Protein AF-A0A6L4Z1B6-F1 (afdb_monomer)

Foldseek 3Di:
DPPPVVLVVVLVVCVVVVCLAPAAEDAAAFCPVLVVVQVSSVVSRNDNYHYDHRGLLVCCCPPNDPPHAAWHADDDPQGTHHSNPVDDHWAPAAALPPRHRFDDWAFAPQPVRRDIGTHDPVVCVVLVRHSDPVSSVVVD

Radius of gyration: 18.93 Å; Cα contacts (8 Å, |Δi|>4): 223; chains: 1; bounding box: 42×36×50 Å

Secondary structure (DSSP, 8-state):
--HHHHHHHHHHHHHHTTGGGS-EEE--TTSHHHHHHHHHHHHTT--SEEE-TT-HHHHHHHH-STT--S-EE-SSTT-EE-SSTT--PPPSSB-TTT--B---EEE-S-TTT--EEE--HHHHHHTTT-SSHHHHHH--

Structure (mmCIF, N/CA/C/O backbone):
data_AF-A0A6L4Z1B6-F1
#
_entry.id   AF-A0A6L4Z1B6-F1
#
loop_
_atom_site.group_PDB
_atom_site.id
_atom_site.type_symbol
_atom_site.label_atom_id
_atom_site.label_alt_id
_atom_site.label_comp_id
_atom_site.label_asym_id
_atom_site.label_entity_id
_atom_site.label_seq_id
_atom_site.pdbx_PDB_ins_code
_atom_site.Cartn_x
_atom_site.Cartn_y
_atom_site.Cartn_z
_atom_site.occupancy
_atom_site.B_iso_or_equiv
_atom_site.auth_seq_id
_atom_site.auth_comp_id
_atom_site.auth_asym_id
_atom_site.auth_atom_id
_atom_site.pdbx_PDB_model_num
ATOM 1 N N . ILE A 1 1 ? -21.085 -12.718 -7.845 1.00 41.22 1 ILE A N 1
ATOM 2 C CA . ILE A 1 1 ? -21.543 -14.011 -7.266 1.00 41.22 1 ILE A CA 1
ATOM 3 C C . ILE A 1 1 ? -20.402 -14.834 -6.612 1.00 41.22 1 ILE A C 1
ATOM 5 O O . ILE A 1 1 ? -20.690 -15.712 -5.818 1.00 41.22 1 ILE A O 1
ATOM 9 N N . LYS A 1 2 ? -19.100 -14.518 -6.792 1.00 39.28 2 LYS A N 1
ATOM 10 C CA . LYS A 1 2 ? -17.997 -15.205 -6.063 1.00 39.28 2 LYS A CA 1
ATOM 11 C C . LYS A 1 2 ? -17.645 -14.642 -4.662 1.00 39.28 2 LYS A C 1
ATOM 13 O O . LYS A 1 2 ? -16.941 -15.309 -3.916 1.00 39.28 2 LYS A O 1
ATOM 18 N N . ASN A 1 3 ? -18.138 -13.455 -4.281 1.00 54.47 3 ASN A N 1
ATOM 19 C CA . ASN A 1 3 ? -17.699 -12.753 -3.057 1.00 54.47 3 ASN A CA 1
ATOM 20 C C . ASN A 1 3 ? -18.336 -13.243 -1.744 1.00 54.47 3 ASN A C 1
ATOM 22 O O . ASN A 1 3 ? -17.677 -13.213 -0.709 1.00 54.47 3 ASN A O 1
ATOM 26 N N . GLU A 1 4 ? -19.585 -13.712 -1.746 1.00 54.56 4 GLU A N 1
ATOM 27 C CA . GLU A 1 4 ? -20.273 -14.056 -0.487 1.00 54.56 4 GLU A CA 1
ATOM 28 C C . GLU A 1 4 ? -19.679 -15.287 0.208 1.00 54.56 4 GLU A C 1
ATOM 30 O O . GLU A 1 4 ? -19.552 -15.307 1.432 1.00 54.56 4 GLU A O 1
ATOM 35 N N . ASN A 1 5 ? -19.258 -16.296 -0.559 1.00 56.12 5 ASN A N 1
ATOM 36 C CA . ASN A 1 5 ? -18.678 -17.524 -0.006 1.00 56.12 5 ASN A CA 1
ATOM 37 C C . ASN A 1 5 ? -17.266 -17.306 0.558 1.00 56.12 5 ASN A C 1
ATOM 39 O O . ASN A 1 5 ? -16.918 -17.889 1.583 1.00 56.12 5 ASN A O 1
ATOM 43 N N . ILE A 1 6 ? -16.477 -16.421 -0.061 1.00 59.50 6 ILE A N 1
ATOM 44 C CA . ILE A 1 6 ? -15.151 -16.033 0.444 1.00 59.50 6 ILE A CA 1
ATOM 45 C C . ILE A 1 6 ? -15.300 -15.296 1.783 1.00 59.50 6 ILE A C 1
ATOM 47 O O . ILE A 1 6 ? -14.618 -15.626 2.755 1.00 59.50 6 ILE A O 1
ATOM 51 N N . ASN A 1 7 ? -16.256 -14.366 1.866 1.00 65.00 7 ASN A N 1
ATOM 52 C CA . ASN A 1 7 ? -16.524 -13.600 3.082 1.00 65.00 7 ASN A CA 1
ATOM 53 C C . ASN A 1 7 ? -17.033 -14.484 4.235 1.00 65.00 7 ASN A C 1
ATOM 55 O O . ASN A 1 7 ? -16.617 -14.295 5.377 1.00 65.00 7 ASN A O 1
ATOM 59 N N . LYS A 1 8 ? -17.871 -15.491 3.950 1.00 68.25 8 LYS A N 1
ATOM 60 C CA . LYS A 1 8 ? -18.354 -16.452 4.960 1.00 68.25 8 LYS A CA 1
ATOM 61 C C . LYS A 1 8 ? -17.229 -17.309 5.544 1.00 68.25 8 LYS A C 1
ATOM 63 O O . LYS A 1 8 ? -17.153 -17.453 6.762 1.00 68.25 8 LYS A O 1
ATOM 68 N N . ASN A 1 9 ? -16.331 -17.831 4.708 1.00 76.00 9 ASN A N 1
ATOM 69 C CA . ASN A 1 9 ? -15.204 -18.641 5.180 1.00 76.00 9 ASN A CA 1
ATOM 70 C C . ASN A 1 9 ? -14.225 -17.825 6.032 1.00 76.00 9 ASN A C 1
ATOM 72 O O . ASN A 1 9 ? -13.800 -18.289 7.089 1.00 76.00 9 ASN A O 1
ATOM 76 N N . LEU A 1 10 ? -13.919 -16.592 5.617 1.00 72.94 10 LEU A N 1
ATOM 77 C CA . LEU A 1 10 ? -13.076 -15.682 6.393 1.00 72.94 10 LEU A CA 1
ATOM 78 C C . LEU A 1 10 ? -13.676 -15.404 7.777 1.00 72.94 10 LEU A C 1
ATOM 80 O O . LEU A 1 10 ? -12.985 -15.527 8.788 1.00 72.94 10 LEU A O 1
ATOM 84 N N . ILE A 1 11 ? -14.969 -15.078 7.832 1.00 77.56 11 ILE A N 1
ATOM 85 C CA . ILE A 1 11 ? -15.663 -14.818 9.095 1.00 77.56 11 ILE A CA 1
ATOM 86 C C . ILE A 1 11 ? -15.688 -16.058 9.986 1.00 77.56 11 IL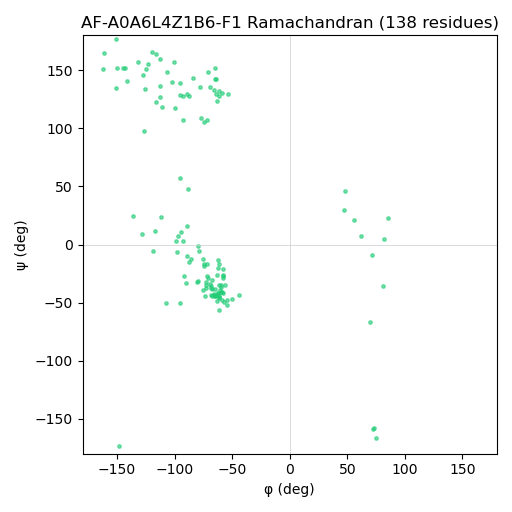E A C 1
ATOM 88 O O . ILE A 1 11 ? -15.420 -15.943 11.179 1.00 77.56 11 ILE A O 1
ATOM 92 N N . ASN A 1 12 ? -15.968 -17.239 9.438 1.00 77.25 12 ASN A N 1
ATOM 93 C CA . ASN A 1 12 ? -15.984 -18.472 10.224 1.00 77.25 12 ASN A CA 1
ATOM 94 C C . ASN A 1 12 ? -14.605 -18.774 10.823 1.00 77.25 12 ASN A C 1
ATOM 96 O O . ASN A 1 12 ? -14.512 -19.074 12.011 1.00 77.25 12 ASN A O 1
ATOM 100 N N . ASN A 1 13 ? -13.532 -18.584 10.052 1.00 77.06 13 ASN A N 1
ATOM 101 C CA . ASN A 1 13 ? -12.165 -18.734 10.552 1.00 77.06 13 ASN A CA 1
ATOM 102 C C . ASN A 1 13 ? -11.853 -17.742 11.682 1.00 77.06 13 ASN A C 1
ATOM 104 O O . ASN A 1 13 ? -11.305 -18.135 12.709 1.00 77.06 13 ASN A O 1
ATOM 108 N N . LEU A 1 14 ? -12.251 -16.475 11.531 1.00 75.19 14 LEU A N 1
ATOM 109 C CA . LEU A 1 14 ? -12.062 -15.451 12.564 1.00 75.19 14 LEU A CA 1
ATOM 110 C C . LEU A 1 14 ? -12.920 -15.700 13.816 1.00 75.19 14 LEU A C 1
ATOM 112 O O . LEU A 1 14 ? -12.524 -15.327 14.918 1.00 75.19 14 LEU A O 1
ATOM 116 N N . LYS A 1 15 ? -14.100 -16.314 13.676 1.00 71.69 15 LYS A N 1
ATOM 117 C CA . LYS A 1 15 ? -14.972 -16.661 14.809 1.00 71.69 15 LYS A CA 1
ATOM 118 C C . LYS A 1 15 ? -14.449 -17.873 15.585 1.00 71.69 15 LYS A C 1
ATOM 120 O O . LYS A 1 15 ? -14.512 -17.857 16.812 1.00 71.69 15 LYS A O 1
ATOM 125 N N . ASN A 1 16 ? -13.918 -18.881 14.892 1.00 69.31 16 ASN A N 1
ATOM 126 C CA . ASN A 1 16 ? -13.454 -20.141 15.487 1.00 69.31 16 ASN A CA 1
ATOM 127 C C . ASN A 1 16 ? -12.162 -20.000 16.310 1.00 69.31 16 ASN A C 1
ATOM 129 O O . ASN A 1 16 ? -11.854 -20.863 17.124 1.00 69.31 16 ASN A O 1
ATOM 133 N N . SER A 1 17 ? -11.415 -18.911 16.141 1.00 63.50 17 SER A N 1
ATOM 134 C CA . SER A 1 17 ? -10.149 -18.657 16.838 1.00 63.50 17 SER A CA 1
ATOM 135 C C . SER A 1 17 ? -10.291 -17.925 18.186 1.00 63.50 17 SER A C 1
ATOM 137 O O . SER A 1 17 ? -9.307 -17.380 18.684 1.00 63.50 17 SER A O 1
ATOM 139 N N . ASN A 1 18 ? -11.495 -17.854 18.778 1.00 64.69 18 ASN A N 1
ATOM 140 C CA . ASN A 1 18 ? -11.803 -17.040 19.972 1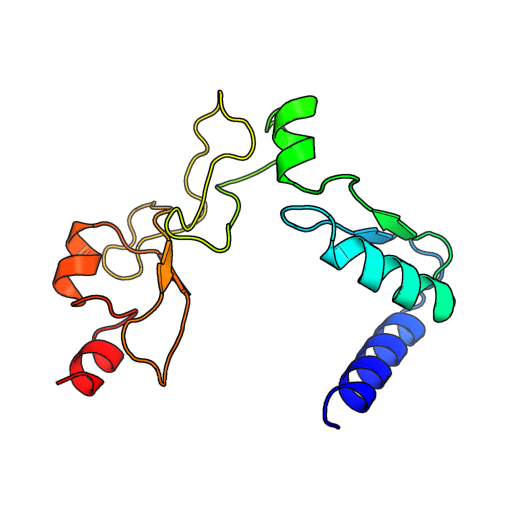.00 64.69 18 ASN A CA 1
ATOM 141 C C . ASN A 1 18 ? -11.460 -15.537 19.822 1.00 64.69 18 ASN A C 1
ATOM 143 O O . ASN A 1 18 ? -11.338 -14.811 20.808 1.00 64.69 18 ASN A O 1
ATOM 147 N N . ASN A 1 19 ? -11.340 -15.027 18.591 1.00 66.38 19 ASN A N 1
ATOM 148 C CA . ASN A 1 19 ? -10.952 -13.636 18.337 1.00 66.38 19 ASN A CA 1
ATOM 149 C C . ASN A 1 19 ? -12.093 -12.621 18.526 1.00 66.38 19 ASN A C 1
ATOM 151 O O . ASN A 1 19 ? -11.834 -11.425 18.445 1.00 66.38 19 ASN A O 1
ATOM 155 N N . LYS A 1 20 ? -13.338 -13.049 18.786 1.00 67.56 20 LYS A N 1
ATOM 156 C CA . LYS A 1 20 ? -14.485 -12.125 18.929 1.00 67.56 20 LYS A CA 1
ATOM 157 C C . LYS A 1 20 ? -14.304 -11.079 20.034 1.00 67.56 20 LYS A C 1
ATOM 159 O O . LYS A 1 20 ? -14.840 -9.983 19.917 1.00 67.56 20 LYS A O 1
ATOM 164 N N . ASN A 1 21 ? -13.534 -11.419 21.066 1.00 75.94 21 ASN A N 1
ATOM 165 C CA . ASN A 1 21 ? -13.250 -10.543 22.204 1.00 75.94 21 ASN A CA 1
ATOM 166 C C . ASN A 1 21 ? -11.889 -9.841 22.093 1.00 75.94 21 ASN A C 1
ATOM 168 O O . ASN A 1 21 ? -11.470 -9.176 23.036 1.00 75.94 21 ASN A O 1
ATOM 172 N N . LYS A 1 22 ? -11.156 -10.029 20.989 1.00 85.75 22 LYS A N 1
ATOM 173 C CA . LYS A 1 22 ? -9.887 -9.335 20.788 1.00 85.75 22 LYS A CA 1
ATOM 174 C C . LYS A 1 22 ? -10.143 -7.956 20.208 1.00 85.75 22 LYS A C 1
ATOM 176 O O . LYS A 1 22 ? -10.974 -7.800 19.316 1.00 85.75 22 LYS A O 1
ATOM 181 N N . LYS A 1 23 ? -9.333 -7.002 20.653 1.00 91.50 23 LYS A N 1
ATOM 182 C CA . LYS A 1 23 ? -9.239 -5.685 20.040 1.00 91.50 23 LYS A CA 1
ATOM 183 C C . LYS A 1 23 ? -8.730 -5.808 18.607 1.00 91.50 23 LYS A C 1
ATOM 185 O O . LYS A 1 23 ? -7.652 -6.358 18.377 1.00 91.50 23 LYS A O 1
ATOM 190 N N . ILE A 1 24 ? -9.493 -5.286 17.654 1.00 92.12 24 ILE A N 1
ATOM 191 C CA . ILE A 1 24 ? -9.142 -5.229 16.233 1.00 92.12 24 ILE A CA 1
ATOM 192 C C . ILE A 1 24 ? -8.934 -3.767 15.861 1.00 92.12 24 ILE A C 1
ATOM 194 O O . ILE A 1 24 ? -9.814 -2.939 16.078 1.00 92.12 24 ILE A O 1
ATOM 198 N N . ILE A 1 25 ? -7.783 -3.452 15.272 1.00 94.56 25 ILE A N 1
ATOM 199 C CA . ILE A 1 25 ? -7.490 -2.125 14.727 1.00 94.56 25 ILE A CA 1
ATOM 200 C C . ILE A 1 25 ? -7.317 -2.269 13.220 1.00 94.56 25 ILE A C 1
ATOM 202 O O . ILE A 1 25 ? -6.484 -3.041 12.749 1.00 94.56 25 ILE A O 1
ATOM 206 N N . LEU A 1 26 ? -8.123 -1.531 12.465 1.00 95.81 26 LEU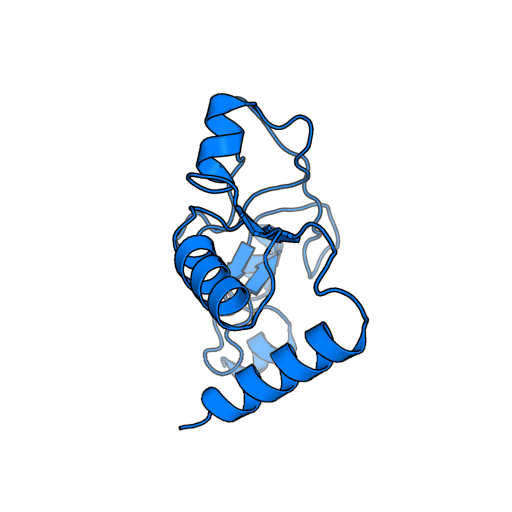 A N 1
ATOM 207 C CA . LEU A 1 26 ? -8.087 -1.507 11.011 1.00 95.81 26 LEU A CA 1
ATOM 208 C C . LEU A 1 26 ? -7.382 -0.249 10.516 1.00 95.81 26 LEU A C 1
ATOM 210 O O . LEU A 1 26 ? -7.624 0.853 11.003 1.00 95.81 26 LEU A O 1
ATOM 214 N N . TYR A 1 27 ? -6.568 -0.393 9.481 1.00 97.00 27 TYR A N 1
ATOM 215 C CA . TYR A 1 27 ? -5.982 0.744 8.789 1.00 97.00 27 TYR A CA 1
ATOM 216 C C . TYR A 1 27 ? -5.856 0.448 7.293 1.00 97.00 27 TYR A C 1
ATOM 218 O O . TYR A 1 27 ? -5.760 -0.697 6.853 1.00 97.00 27 TYR A O 1
ATOM 226 N N . CYS A 1 28 ? -5.907 1.504 6.489 1.00 97.06 28 CYS A N 1
ATOM 227 C CA . CYS A 1 28 ? -5.613 1.474 5.063 1.00 97.06 28 CYS A CA 1
ATOM 228 C C . CYS A 1 28 ? -5.067 2.847 4.652 1.00 97.06 28 CYS A C 1
ATOM 230 O O . CYS A 1 28 ? -5.022 3.755 5.480 1.00 97.06 28 CYS A O 1
ATOM 232 N N . THR A 1 29 ? -4.672 3.021 3.387 1.00 97.38 29 THR A N 1
ATOM 233 C CA . THR A 1 29 ? -4.028 4.260 2.911 1.00 97.38 29 THR A CA 1
ATOM 234 C C . THR A 1 29 ? -4.799 5.533 3.295 1.00 97.38 29 THR A C 1
ATOM 236 O O . THR A 1 29 ? -4.200 6.459 3.826 1.00 97.38 29 THR A O 1
ATOM 239 N N . GLY A 1 30 ? -6.124 5.556 3.092 1.00 96.31 30 GLY A N 1
ATOM 240 C CA . GLY A 1 30 ? -6.968 6.746 3.299 1.00 96.31 30 GLY A CA 1
ATOM 241 C C . GLY A 1 30 ? -8.290 6.490 4.035 1.00 96.31 30 GLY A C 1
ATOM 242 O O . GLY A 1 30 ? -9.273 7.175 3.787 1.00 96.31 30 GLY A O 1
ATOM 243 N N . GLY A 1 31 ? -8.382 5.437 4.850 1.00 95.50 31 GLY A N 1
ATOM 244 C CA . GLY A 1 31 ? -9.548 5.151 5.708 1.00 95.50 31 GLY A CA 1
ATOM 245 C C . GLY A 1 31 ? -10.762 4.473 5.046 1.00 95.50 31 GLY A C 1
ATOM 246 O O . GLY A 1 31 ? -11.358 3.590 5.652 1.00 95.50 31 GLY A O 1
ATOM 247 N N . VAL A 1 32 ? -11.096 4.765 3.783 1.00 95.31 32 VAL A N 1
ATOM 248 C CA . VAL A 1 32 ? -12.371 4.323 3.156 1.00 95.31 32 VAL A CA 1
ATOM 249 C C . VAL A 1 32 ? -12.639 2.805 3.174 1.00 95.31 32 VAL A C 1
ATOM 251 O O . VAL A 1 32 ? -13.782 2.366 3.303 1.00 95.31 32 VAL A O 1
ATOM 254 N N . ARG A 1 33 ? -11.600 1.967 3.050 1.00 94.94 33 ARG A N 1
ATOM 255 C CA . ARG A 1 33 ? -11.752 0.499 3.125 1.00 94.94 33 ARG A CA 1
ATOM 256 C C . ARG A 1 33 ? -12.036 0.037 4.554 1.00 94.94 33 ARG A C 1
ATOM 258 O O . ARG A 1 33 ? -12.754 -0.943 4.738 1.00 94.94 33 ARG A O 1
ATOM 265 N N . CYS A 1 34 ? -11.493 0.744 5.542 1.00 95.75 34 CYS A N 1
ATOM 266 C CA . CYS A 1 34 ? -11.698 0.451 6.954 1.00 95.75 34 CYS A CA 1
ATOM 267 C C . CYS A 1 34 ? -13.135 0.736 7.378 1.00 95.75 34 CYS A C 1
ATOM 269 O O . CYS A 1 34 ? -13.669 -0.084 8.108 1.00 95.75 34 CYS A O 1
ATOM 271 N N . GLU A 1 35 ? -13.787 1.774 6.840 1.00 93.62 35 GLU A N 1
ATOM 272 C CA . GLU A 1 35 ? -15.212 2.045 7.104 1.00 93.62 35 GLU A CA 1
ATOM 273 C C . GLU A 1 35 ? -16.083 0.821 6.789 1.00 93.62 35 GLU A C 1
ATOM 275 O O . GLU A 1 35 ? -16.826 0.312 7.630 1.00 93.62 35 GLU A O 1
ATOM 280 N N . LYS A 1 36 ? -15.922 0.280 5.573 1.00 92.94 36 LYS A N 1
ATOM 281 C CA . LYS A 1 36 ? -16.677 -0.894 5.113 1.00 92.94 36 LYS A CA 1
ATOM 282 C C . LYS A 1 36 ? -16.320 -2.148 5.910 1.00 92.94 36 LYS A C 1
ATOM 284 O O 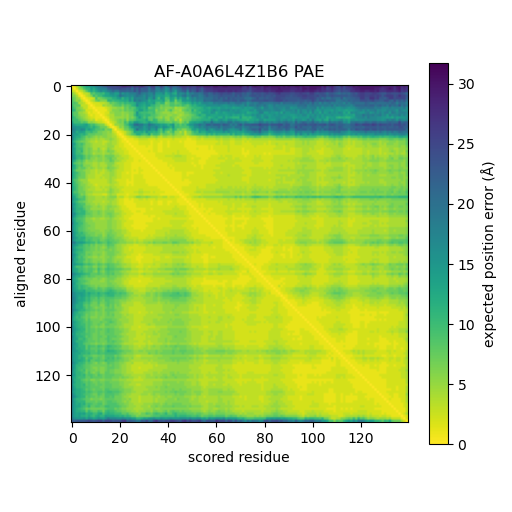. LYS A 1 36 ? -17.207 -2.911 6.282 1.00 92.94 36 LYS A O 1
ATOM 289 N N . ALA A 1 37 ? -15.032 -2.371 6.170 1.00 92.75 37 ALA A N 1
ATOM 290 C CA . ALA A 1 37 ? -14.570 -3.536 6.922 1.00 92.75 37 ALA A CA 1
ATOM 291 C C . ALA A 1 37 ? -15.004 -3.493 8.399 1.00 92.75 37 ALA A C 1
ATOM 293 O O . ALA A 1 37 ? -15.380 -4.522 8.954 1.00 92.75 37 ALA A O 1
ATOM 294 N N . SER A 1 38 ? -14.996 -2.311 9.016 1.00 93.06 38 SER A N 1
ATOM 295 C CA . SER A 1 38 ? -15.430 -2.072 10.394 1.00 93.06 38 SER A CA 1
ATOM 296 C C . SER A 1 38 ? -16.916 -2.380 10.554 1.00 93.06 38 SER A C 1
ATOM 298 O O . SER A 1 38 ? -17.281 -3.163 11.431 1.00 93.06 38 SER A O 1
ATOM 300 N N . ALA A 1 39 ? -17.760 -1.856 9.655 1.00 91.88 39 ALA A N 1
ATOM 301 C CA . ALA A 1 39 ? -19.188 -2.173 9.625 1.00 91.88 39 ALA A CA 1
ATOM 302 C C . ALA A 1 39 ? -19.426 -3.684 9.472 1.00 91.88 39 ALA A C 1
ATOM 304 O O . ALA A 1 39 ? -20.107 -4.291 10.297 1.00 91.88 39 ALA A O 1
ATOM 305 N N . PHE A 1 40 ? -18.765 -4.313 8.494 1.00 91.31 40 PHE A N 1
ATOM 306 C CA . PHE A 1 40 ? -18.893 -5.748 8.238 1.00 91.31 40 PHE A CA 1
ATOM 307 C C . PHE A 1 40 ? -18.487 -6.623 9.439 1.00 91.31 40 PHE A C 1
ATOM 309 O O . PHE A 1 40 ? -19.152 -7.617 9.740 1.00 91.31 40 PHE A O 1
ATOM 316 N N . LEU A 1 41 ? -17.406 -6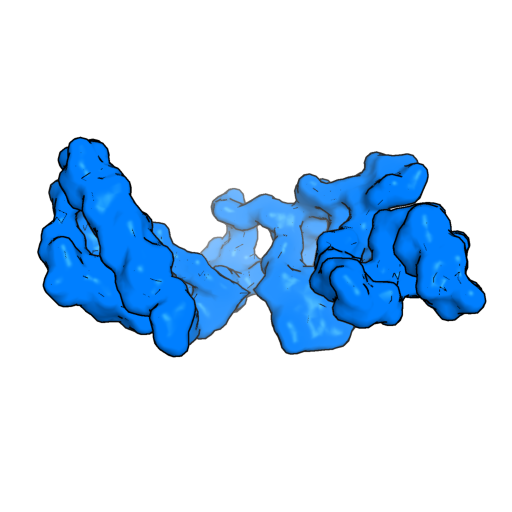.279 10.148 1.00 90.50 41 LEU A N 1
ATOM 317 C CA . LEU A 1 41 ? -16.976 -7.009 11.345 1.00 90.50 41 LEU A CA 1
ATOM 318 C C . LEU A 1 41 ? -17.961 -6.828 12.506 1.00 90.50 41 LEU A C 1
ATOM 320 O O . LEU A 1 41 ? -18.320 -7.814 13.155 1.00 90.50 41 LEU A O 1
ATOM 324 N N . LYS A 1 42 ? -18.446 -5.604 12.737 1.00 90.25 42 LYS A N 1
ATOM 325 C CA . LYS A 1 42 ? -19.432 -5.315 13.789 1.00 90.25 42 LYS A CA 1
ATOM 326 C C . LYS A 1 42 ? -20.742 -6.067 13.564 1.00 90.25 42 LYS A C 1
ATOM 328 O O . LYS A 1 42 ? -21.212 -6.746 14.473 1.00 90.25 42 LYS A O 1
ATOM 333 N N . GLU A 1 43 ? -21.261 -6.066 12.336 1.00 91.19 43 GLU A N 1
ATOM 334 C CA . GLU A 1 43 ? -22.440 -6.857 11.938 1.00 91.19 43 GLU A CA 1
ATOM 335 C C . GLU A 1 43 ? -22.255 -8.365 12.181 1.00 91.19 43 GLU A C 1
ATOM 337 O O . GLU A 1 43 ? -23.217 -9.096 12.411 1.00 91.19 43 GLU A O 1
ATOM 342 N N . ASN A 1 44 ? -21.009 -8.847 12.177 1.00 89.00 44 ASN A N 1
ATOM 343 C CA . ASN A 1 44 ? -20.667 -10.247 12.413 1.00 89.00 44 ASN A CA 1
ATOM 344 C C . ASN A 1 44 ? -20.299 -10.574 13.871 1.00 89.00 44 ASN A C 1
ATOM 346 O O . ASN A 1 44 ? -19.865 -11.702 14.144 1.00 89.00 44 ASN A O 1
ATOM 350 N N . GLY A 1 45 ? -20.522 -9.646 14.805 1.00 88.31 45 GLY A N 1
ATOM 351 C CA . GLY A 1 45 ? -20.372 -9.862 16.245 1.00 88.31 45 GLY A CA 1
ATOM 352 C C . GLY A 1 45 ? -18.954 -9.658 16.781 1.00 88.31 45 GLY A C 1
ATOM 353 O O . GLY A 1 45 ? -18.619 -10.226 17.820 1.00 88.31 45 GLY A O 1
ATOM 354 N N . PHE A 1 46 ? -18.116 -8.895 16.073 1.00 90.19 46 PHE A N 1
ATOM 355 C CA . PHE A 1 46 ? -16.859 -8.368 16.607 1.00 90.19 46 PHE A CA 1
ATOM 356 C C . PHE A 1 46 ? -17.123 -6.971 17.173 1.00 90.19 46 PHE A C 1
ATOM 358 O O . PHE A 1 46 ? -17.342 -6.026 16.420 1.00 90.19 46 PHE A O 1
ATOM 365 N N . ASN A 1 47 ? -17.125 -6.841 18.499 1.00 86.31 47 ASN A N 1
ATOM 366 C CA . ASN A 1 47 ? -17.558 -5.602 19.154 1.00 86.31 47 ASN A CA 1
ATOM 367 C C . ASN A 1 47 ? -16.402 -4.625 19.419 1.00 86.31 47 ASN A C 1
ATOM 369 O O . ASN A 1 47 ? -16.619 -3.417 19.429 1.00 86.31 47 ASN A O 1
ATOM 373 N N . ASP A 1 48 ? -15.174 -5.130 19.584 1.00 92.50 48 ASP A N 1
ATOM 374 C CA . ASP A 1 48 ? -13.988 -4.328 19.916 1.00 92.50 48 ASP A CA 1
ATOM 375 C C . ASP A 1 48 ? -13.189 -3.940 18.654 1.00 92.50 48 ASP A C 1
ATOM 377 O O . ASP A 1 48 ? -12.029 -4.317 18.477 1.00 92.50 48 ASP A O 1
ATOM 381 N N . VAL A 1 49 ? -13.855 -3.255 17.713 1.00 93.31 49 VAL A N 1
ATOM 382 C CA . VAL A 1 49 ? -13.302 -2.883 16.396 1.00 93.31 49 VAL A CA 1
ATOM 383 C C . VAL A 1 49 ? -13.089 -1.375 16.300 1.00 93.31 49 VAL A C 1
ATOM 385 O O . VAL A 1 49 ? -14.043 -0.590 16.314 1.00 93.31 49 VAL A O 1
ATOM 388 N N . TYR A 1 50 ? -11.832 -0.991 16.111 1.00 94.94 50 TYR A N 1
ATOM 389 C CA . TYR A 1 50 ? -11.375 0.373 15.882 1.00 94.94 50 TYR A CA 1
ATOM 390 C C . TYR A 1 50 ? -10.760 0.513 14.497 1.00 94.94 50 TYR A C 1
ATOM 392 O O . TYR A 1 50 ? -10.378 -0.460 13.845 1.00 94.94 50 TYR A O 1
ATOM 400 N N . GLN A 1 51 ? -10.617 1.756 14.064 1.00 95.44 51 GLN A N 1
ATOM 401 C CA . GLN A 1 51 ? -9.957 2.084 12.817 1.00 95.44 51 GLN A CA 1
ATOM 402 C C . GLN A 1 51 ? -9.150 3.367 12.951 1.00 95.44 51 GLN A C 1
ATOM 404 O O . GLN A 1 51 ? -9.497 4.254 13.729 1.00 95.44 51 GLN A O 1
ATOM 409 N N . LEU A 1 52 ? -8.101 3.470 12.147 1.00 96.06 52 LEU A N 1
ATOM 410 C CA . LEU A 1 52 ? -7.336 4.694 11.994 1.00 96.06 52 LEU A CA 1
ATOM 411 C C . LEU A 1 52 ? -8.137 5.689 11.145 1.00 96.06 52 LEU A C 1
ATOM 413 O O . LEU A 1 52 ? -8.265 5.513 9.929 1.00 96.06 52 LEU A O 1
ATOM 417 N N . HIS A 1 53 ? -8.704 6.709 11.787 1.00 94.12 53 HIS A N 1
ATOM 418 C CA . HIS A 1 53 ? -9.482 7.739 11.102 1.00 94.12 53 HIS A CA 1
ATOM 419 C C . HIS A 1 53 ? -8.607 8.489 10.085 1.00 94.12 53 HIS A C 1
ATOM 421 O O . HIS A 1 53 ? -7.472 8.847 10.380 1.00 94.12 53 HIS A O 1
ATOM 427 N N . GLY A 1 54 ? -9.100 8.659 8.855 1.00 95.25 54 GLY A N 1
ATOM 428 C CA . GLY A 1 54 ? -8.317 9.224 7.745 1.00 95.25 54 GLY A CA 1
ATOM 429 C C . GLY A 1 54 ? -7.214 8.308 7.183 1.00 95.25 54 GLY A C 1
ATOM 4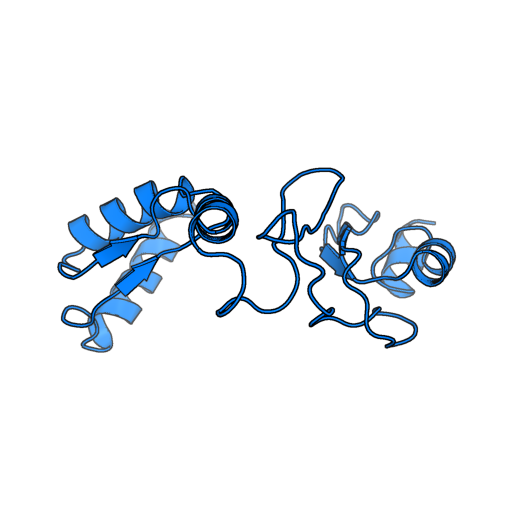30 O O . GLY A 1 54 ? -6.679 8.572 6.108 1.00 95.25 54 GLY A O 1
ATOM 431 N N . GLY A 1 55 ? -6.925 7.176 7.832 1.00 97.06 55 GLY A N 1
ATOM 432 C CA . GLY A 1 55 ? -5.941 6.195 7.383 1.00 97.06 55 GLY A CA 1
ATOM 433 C C . GLY A 1 55 ? -4.485 6.616 7.591 1.00 97.06 55 GLY A C 1
ATOM 434 O O . GLY A 1 55 ? -4.172 7.561 8.313 1.00 97.06 55 GLY A O 1
ATOM 435 N N . ILE A 1 56 ? -3.584 5.873 6.947 1.00 97.69 56 ILE A N 1
ATOM 436 C CA . ILE A 1 56 ? -2.129 6.009 7.109 1.00 97.69 56 ILE A CA 1
ATOM 437 C C . ILE A 1 56 ? -1.644 7.425 6.764 1.00 97.69 56 ILE A C 1
ATOM 439 O O . ILE A 1 56 ? -0.804 7.973 7.470 1.00 97.69 56 ILE A O 1
ATOM 443 N N . LEU A 1 57 ? -2.168 8.033 5.693 1.00 96.31 57 LEU A N 1
ATOM 444 C CA . LEU A 1 57 ? -1.703 9.354 5.254 1.00 96.31 57 LEU A CA 1
ATOM 445 C C . LEU A 1 57 ? -2.122 10.484 6.202 1.00 96.31 57 LEU A C 1
ATOM 447 O O . LEU A 1 57 ? -1.427 11.492 6.283 1.00 96.31 57 LEU A O 1
ATOM 451 N N . THR A 1 58 ? -3.245 10.342 6.911 1.00 96.88 58 THR A N 1
ATOM 452 C CA . THR A 1 58 ? -3.625 11.289 7.971 1.00 96.88 58 THR A CA 1
ATOM 453 C C . THR A 1 58 ? -2.746 11.091 9.197 1.00 96.88 58 THR A C 1
ATOM 455 O O . THR A 1 58 ? -2.197 12.063 9.704 1.00 96.88 58 THR A O 1
ATOM 458 N N . TYR A 1 59 ? -2.519 9.839 9.603 1.00 96.81 59 TYR A N 1
ATOM 459 C CA . TYR A 1 59 ? -1.606 9.515 10.698 1.00 96.81 59 TYR A CA 1
ATOM 460 C C . TYR A 1 59 ? -0.207 10.104 10.495 1.00 96.81 59 TYR A C 1
ATOM 462 O O . TYR A 1 59 ? 0.306 10.764 11.390 1.00 96.81 59 TYR A O 1
ATOM 470 N N . GLY A 1 60 ? 0.380 9.942 9.306 1.00 96.88 60 GLY A N 1
ATOM 471 C CA . GLY A 1 60 ? 1.705 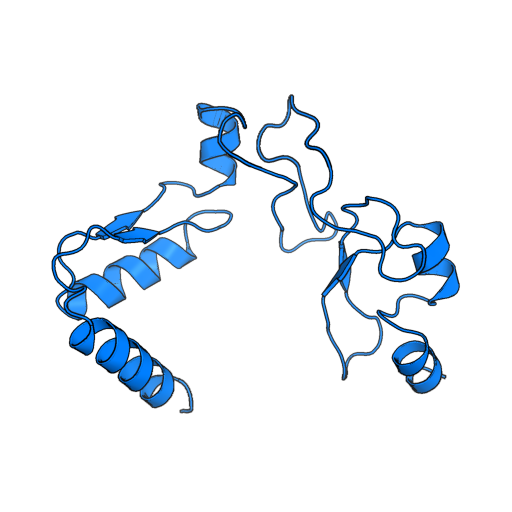10.489 9.015 1.00 96.88 60 GLY A CA 1
ATOM 472 C C . GLY A 1 60 ? 1.781 12.016 9.105 1.00 96.88 60 GLY A C 1
ATOM 473 O O . GLY A 1 60 ? 2.777 12.556 9.572 1.00 96.88 60 GLY A O 1
ATOM 474 N N . LYS A 1 61 ? 0.706 12.722 8.733 1.00 95.69 61 LYS A N 1
ATOM 475 C CA . LYS A 1 61 ? 0.621 14.188 8.847 1.00 95.69 61 LYS A CA 1
ATOM 476 C C . LYS A 1 61 ? 0.451 14.675 10.285 1.00 95.69 61 LYS A C 1
ATOM 478 O O . LYS A 1 61 ? 0.962 15.736 10.619 1.00 95.69 61 LYS A O 1
ATOM 483 N N . GLU A 1 62 ? -0.309 13.950 11.101 1.00 96.25 62 GLU A N 1
ATOM 484 C CA . GLU A 1 62 ? -0.668 14.376 12.461 1.00 96.25 62 GLU A CA 1
ATOM 485 C C . GLU A 1 62 ? 0.331 13.900 13.519 1.00 96.25 62 GLU A C 1
ATOM 487 O O . GLU A 1 62 ? 0.547 14.578 14.521 1.00 96.25 62 GLU A O 1
ATOM 492 N N . CYS A 1 63 ? 0.932 12.728 13.314 1.00 95.94 63 CYS A N 1
ATOM 493 C CA . CYS A 1 63 ? 1.774 12.050 14.298 1.00 95.94 63 CYS A CA 1
ATOM 494 C C . CYS A 1 63 ? 3.222 11.843 13.828 1.00 95.94 63 CYS A C 1
ATOM 496 O O . CYS A 1 63 ? 4.043 11.354 14.606 1.00 95.94 63 CYS A O 1
ATOM 498 N N . GLY A 1 64 ? 3.544 12.181 12.577 1.00 95.62 64 GLY A N 1
ATOM 499 C CA . GLY A 1 64 ? 4.832 11.854 11.967 1.00 95.62 64 GLY A CA 1
ATOM 500 C C . GLY A 1 64 ? 4.952 10.365 11.625 1.00 95.62 64 GLY A C 1
ATOM 501 O O . GLY A 1 64 ? 3.961 9.652 11.466 1.00 95.62 64 GLY A O 1
ATOM 502 N N . ASN A 1 65 ? 6.184 9.871 11.507 1.00 95.12 65 ASN A N 1
ATOM 503 C CA . ASN A 1 65 ? 6.479 8.525 11.002 1.00 95.12 65 ASN A CA 1
ATOM 504 C C . ASN A 1 65 ? 7.162 7.587 12.017 1.00 95.12 65 ASN A C 1
ATOM 506 O O . ASN A 1 65 ? 7.620 6.517 11.631 1.00 95.12 65 ASN A O 1
ATOM 510 N N . ALA A 1 66 ? 7.220 7.945 13.303 1.00 92.88 66 ALA A N 1
ATOM 511 C CA . ALA A 1 66 ? 8.005 7.212 14.307 1.00 92.88 66 ALA A CA 1
ATOM 512 C C . ALA A 1 66 ? 7.625 5.723 14.465 1.00 92.88 66 ALA A C 1
ATOM 514 O O . ALA A 1 66 ? 8.463 4.914 14.854 1.00 92.88 66 ALA A O 1
ATOM 515 N N . HIS A 1 67 ? 6.374 5.353 14.166 1.00 93.50 67 HIS A N 1
ATOM 516 C CA . HIS A 1 67 ? 5.887 3.965 14.209 1.00 93.50 67 HIS A CA 1
ATOM 517 C C . HIS A 1 67 ? 5.560 3.402 12.820 1.00 93.50 67 HIS A C 1
ATOM 519 O O . HIS A 1 67 ? 4.734 2.497 12.690 1.00 93.50 67 HIS A O 1
ATOM 525 N N . TRP A 1 68 ? 6.169 3.959 11.775 1.00 95.31 68 TRP A N 1
ATOM 526 C CA . TRP A 1 68 ? 5.967 3.544 10.396 1.00 95.31 68 TRP A CA 1
ATOM 527 C C . TRP A 1 68 ? 7.296 3.220 9.719 1.00 95.31 68 TRP A C 1
ATOM 529 O O . TRP A 1 68 ? 8.245 3.997 9.774 1.00 95.31 68 TRP A O 1
ATOM 539 N N . GLU A 1 69 ? 7.338 2.088 9.021 1.00 95.56 69 GLU A N 1
ATOM 540 C CA . GLU A 1 69 ? 8.514 1.632 8.285 1.00 95.56 69 GLU A CA 1
ATOM 541 C C . GLU A 1 69 ? 8.253 1.657 6.775 1.00 95.56 69 GLU A C 1
ATOM 543 O O . GLU A 1 69 ? 7.208 1.212 6.290 1.00 95.56 69 GLU A O 1
ATOM 548 N N . GLY A 1 70 ? 9.227 2.151 6.010 1.00 95.31 70 GLY A N 1
ATOM 549 C CA . GLY A 1 70 ? 9.145 2.210 4.554 1.00 95.31 70 GLY A CA 1
ATOM 550 C C . GLY A 1 70 ? 8.181 3.266 4.018 1.00 95.31 70 GLY A C 1
ATOM 551 O O . GLY A 1 70 ? 7.834 4.240 4.681 1.00 95.31 70 GLY A O 1
ATOM 552 N N . LYS A 1 71 ? 7.745 3.076 2.772 1.00 95.75 71 LYS A N 1
ATOM 553 C CA . LYS A 1 71 ? 6.840 3.992 2.065 1.00 95.75 71 LYS A CA 1
ATOM 554 C C . LYS A 1 71 ? 5.438 3.396 1.946 1.00 95.75 71 LYS A C 1
ATOM 556 O O . LYS A 1 71 ? 5.265 2.183 1.840 1.00 95.75 71 LYS A O 1
ATOM 561 N N . CYS A 1 72 ? 4.422 4.249 1.945 1.00 96.25 72 CYS A N 1
ATOM 562 C CA . CYS A 1 72 ? 3.028 3.858 1.794 1.00 96.25 72 CYS A CA 1
ATOM 563 C C . CYS A 1 72 ? 2.627 3.794 0.321 1.00 96.25 72 CYS A C 1
ATOM 565 O O . CYS A 1 72 ? 2.798 4.758 -0.423 1.00 96.25 72 CYS A O 1
ATOM 567 N N . PHE A 1 73 ? 2.047 2.664 -0.081 1.00 95.00 73 PHE A N 1
ATOM 568 C CA . PHE A 1 73 ? 1.509 2.474 -1.422 1.00 95.00 73 PHE A CA 1
ATOM 569 C C . PHE A 1 73 ? 0.304 3.389 -1.700 1.00 95.00 73 PHE A C 1
ATOM 571 O O . PHE A 1 73 ? -0.652 3.442 -0.912 1.00 95.00 73 PHE A O 1
ATOM 578 N N . VAL A 1 74 ? 0.326 4.043 -2.864 1.00 94.94 74 VAL A N 1
ATOM 579 C CA . VAL A 1 74 ? -0.744 4.900 -3.387 1.00 94.94 74 VAL A CA 1
ATOM 580 C C . VAL A 1 74 ? -1.136 4.477 -4.802 1.00 94.94 74 VAL A C 1
ATOM 582 O O . VAL A 1 74 ? -0.316 4.022 -5.591 1.00 94.94 74 VAL A O 1
ATOM 585 N N . PHE A 1 75 ? -2.420 4.620 -5.124 1.00 90.75 75 PHE A N 1
ATOM 586 C CA . PHE A 1 75 ? -3.022 4.106 -6.360 1.00 90.75 75 PHE A CA 1
ATOM 587 C C . PHE A 1 75 ? -2.932 5.116 -7.514 1.00 90.75 75 PHE A C 1
ATOM 589 O O . PHE A 1 75 ? -3.921 5.394 -8.188 1.00 90.75 75 PHE A O 1
ATOM 596 N N . ASP A 1 76 ? -1.752 5.693 -7.716 1.00 92.12 76 ASP A N 1
ATOM 597 C CA . ASP A 1 76 ? -1.457 6.599 -8.824 1.00 92.12 76 ASP A CA 1
ATOM 598 C C . ASP A 1 76 ? 0.011 6.468 -9.252 1.00 92.12 76 ASP A C 1
ATOM 600 O O . ASP A 1 76 ? 0.739 5.592 -8.782 1.00 92.12 76 ASP A O 1
ATOM 604 N N . THR A 1 77 ? 0.450 7.331 -10.166 1.00 88.81 77 THR A N 1
ATOM 605 C CA . THR A 1 77 ? 1.784 7.278 -10.777 1.00 88.81 77 THR A CA 1
ATOM 606 C C . THR A 1 77 ? 2.935 7.464 -9.793 1.00 88.81 77 THR A C 1
ATOM 608 O O . THR A 1 77 ? 4.074 7.192 -10.156 1.00 88.81 77 THR A O 1
ATOM 611 N N . ARG A 1 78 ? 2.678 7.922 -8.563 1.00 92.06 78 ARG A N 1
ATOM 612 C CA . ARG A 1 78 ? 3.708 8.024 -7.521 1.00 92.06 78 ARG A CA 1
ATOM 613 C C . ARG A 1 78 ? 4.121 6.650 -6.994 1.00 92.06 78 ARG A C 1
ATOM 615 O O . ARG A 1 78 ? 5.242 6.507 -6.521 1.00 92.06 78 ARG A O 1
ATOM 622 N N . GLY A 1 79 ? 3.233 5.653 -7.057 1.00 92.38 79 GLY A N 1
ATOM 623 C CA . GLY A 1 79 ? 3.473 4.283 -6.595 1.00 92.38 79 GLY A CA 1
ATOM 624 C C . GLY A 1 79 ? 3.573 4.161 -5.071 1.00 92.38 79 GLY A C 1
ATOM 625 O O . GLY A 1 79 ? 2.706 3.560 -4.441 1.00 92.38 79 GLY A O 1
ATOM 626 N N . ALA A 1 80 ? 4.603 4.743 -4.457 1.00 94.12 80 ALA A N 1
ATOM 627 C CA . ALA A 1 80 ? 4.798 4.755 -3.011 1.00 94.12 80 ALA A CA 1
ATOM 628 C C . ALA A 1 80 ? 5.348 6.105 -2.524 1.00 94.12 80 ALA A C 1
ATOM 630 O O . ALA A 1 80 ? 6.208 6.700 -3.169 1.00 94.12 80 ALA A O 1
ATOM 631 N N . ILE A 1 81 ? 4.866 6.582 -1.374 1.00 95.38 81 ILE A N 1
ATOM 632 C CA . ILE A 1 81 ? 5.242 7.883 -0.794 1.00 95.38 81 ILE A CA 1
ATOM 633 C C . ILE A 1 81 ? 5.595 7.768 0.689 1.00 95.38 81 ILE A C 1
ATOM 635 O O . ILE A 1 81 ? 5.143 6.846 1.368 1.00 95.38 81 ILE A O 1
ATOM 639 N N . ASP A 1 82 ? 6.368 8.717 1.210 1.00 96.94 82 ASP A N 1
ATOM 640 C CA . ASP A 1 82 ? 6.520 8.887 2.656 1.00 96.94 82 ASP A CA 1
ATOM 641 C C . ASP A 1 82 ? 5.179 9.310 3.274 1.00 96.94 82 ASP A C 1
ATOM 643 O O . ASP A 1 82 ? 4.397 10.046 2.661 1.00 96.94 82 ASP A O 1
ATOM 647 N N . ILE A 1 83 ? 4.879 8.801 4.471 1.00 96.75 83 ILE A N 1
ATOM 648 C CA . ILE A 1 83 ? 3.609 9.112 5.145 1.00 96.75 83 ILE A CA 1
ATOM 649 C C . ILE A 1 83 ? 3.644 10.482 5.822 1.00 96.75 83 ILE A C 1
ATOM 651 O O . ILE A 1 83 ? 2.617 11.154 5.894 1.00 96.75 83 ILE A O 1
ATOM 655 N N . ASP A 1 84 ? 4.827 10.891 6.279 1.00 96.50 84 ASP A N 1
ATOM 656 C CA . ASP A 1 84 ? 5.126 12.237 6.746 1.00 96.50 84 ASP A CA 1
ATOM 657 C C . ASP A 1 84 ? 5.847 12.981 5.607 1.00 96.50 84 ASP A C 1
ATOM 659 O O . ASP A 1 84 ? 6.941 12.557 5.214 1.00 96.50 84 ASP A O 1
ATOM 663 N N . PRO A 1 85 ? 5.264 14.075 5.075 1.00 91.06 85 PRO A N 1
ATOM 664 C CA . PRO A 1 85 ? 5.857 14.874 4.003 1.00 91.06 85 PRO A CA 1
ATOM 665 C C . PRO A 1 85 ? 7.242 15.451 4.320 1.00 91.06 85 PRO A C 1
ATOM 667 O O . PRO A 1 85 ? 7.963 15.811 3.394 1.00 91.06 85 PRO A O 1
ATOM 670 N N . ASN A 1 86 ? 7.606 15.561 5.600 1.00 93.62 86 ASN A N 1
ATOM 671 C CA . ASN A 1 86 ? 8.892 16.101 6.043 1.00 93.62 86 ASN A CA 1
ATOM 672 C C . ASN A 1 86 ? 9.927 15.008 6.340 1.00 93.62 86 ASN A C 1
ATOM 674 O O . ASN A 1 86 ? 11.001 15.300 6.864 1.00 93.62 86 ASN A O 1
ATOM 678 N N . SER A 1 87 ? 9.603 13.753 6.032 1.00 93.31 87 SER A N 1
ATOM 679 C CA . SER A 1 87 ? 10.452 12.607 6.322 1.00 93.31 87 SER A CA 1
ATOM 680 C C . SER A 1 87 ? 11.007 11.956 5.063 1.00 93.31 87 SER A C 1
ATOM 682 O O . SER A 1 87 ? 10.459 12.084 3.969 1.00 93.31 87 SER A O 1
ATOM 684 N N . GLN A 1 88 ? 12.094 11.212 5.244 1.00 93.56 88 GLN A N 1
ATOM 685 C CA . GLN A 1 88 ? 12.662 10.350 4.221 1.00 93.56 88 GLN A CA 1
ATOM 686 C C . GLN A 1 88 ? 12.804 8.947 4.806 1.00 93.56 88 GLN A C 1
ATOM 688 O O . GLN A 1 88 ? 13.750 8.659 5.536 1.00 93.56 88 GLN A O 1
ATOM 693 N N . SER A 1 89 ? 11.831 8.084 4.525 1.00 94.25 89 SER A N 1
ATOM 694 C CA . SER A 1 89 ? 11.841 6.707 5.008 1.00 94.25 89 SER A CA 1
ATOM 695 C C . SER A 1 89 ? 12.778 5.835 4.179 1.00 94.25 89 SER A C 1
ATOM 697 O O . SER A 1 89 ? 12.742 5.847 2.942 1.00 94.25 89 SER A O 1
ATOM 699 N N . GLU A 1 90 ? 13.568 5.023 4.878 1.00 94.56 90 GLU A N 1
ATOM 700 C CA . GLU A 1 90 ? 14.410 4.004 4.260 1.00 94.56 90 GLU A CA 1
ATOM 701 C C . GLU A 1 90 ? 13.563 2.930 3.557 1.00 94.56 90 GLU A C 1
ATOM 703 O O . GLU A 1 90 ? 12.499 2.543 4.057 1.00 94.56 90 GLU A O 1
ATOM 708 N N . PRO A 1 91 ? 14.005 2.411 2.399 1.00 95.12 91 PRO A N 1
ATOM 709 C CA . PRO A 1 91 ? 13.310 1.324 1.732 1.00 95.12 91 PRO A CA 1
ATOM 710 C C . PRO A 1 91 ? 13.296 0.035 2.560 1.00 95.12 91 PRO A C 1
ATOM 712 O O . PRO A 1 91 ? 14.341 -0.491 2.928 1.00 95.12 91 PRO A O 1
ATOM 715 N N . ILE A 1 92 ? 12.109 -0.547 2.731 1.00 96.69 92 ILE A N 1
ATOM 716 C CA . ILE A 1 92 ? 11.931 -1.908 3.279 1.00 96.69 92 ILE A CA 1
ATOM 717 C C . ILE A 1 92 ? 11.869 -2.983 2.182 1.00 96.69 92 ILE A C 1
ATOM 719 O O . ILE A 1 92 ? 11.632 -4.158 2.452 1.00 96.69 92 ILE A O 1
ATOM 723 N N . THR A 1 93 ? 12.037 -2.577 0.922 1.00 96.50 93 THR A N 1
ATOM 724 C CA . THR A 1 93 ? 12.040 -3.459 -0.247 1.00 96.50 93 THR A CA 1
ATOM 725 C C . THR A 1 93 ? 13.366 -3.385 -0.988 1.00 96.50 93 THR A C 1
ATOM 727 O O . THR A 1 93 ? 14.183 -2.487 -0.782 1.00 96.50 93 THR A O 1
ATOM 730 N N . GLN A 1 94 ? 13.577 -4.346 -1.881 1.00 97.81 94 GLN A N 1
ATOM 731 C CA . GLN A 1 94 ? 14.754 -4.420 -2.735 1.00 97.81 94 GLN A CA 1
ATOM 732 C C . GLN A 1 94 ? 14.337 -4.488 -4.199 1.00 97.81 94 GLN A C 1
ATOM 734 O O . GLN A 1 94 ? 13.280 -5.026 -4.537 1.00 97.81 94 GLN A O 1
ATOM 739 N N . CYS A 1 95 ? 15.193 -3.971 -5.075 1.00 97.94 95 CYS A N 1
ATOM 740 C CA . CYS A 1 95 ? 15.036 -4.133 -6.512 1.00 97.94 95 CYS A CA 1
ATOM 741 C C . CYS A 1 95 ? 15.020 -5.624 -6.882 1.00 97.94 95 CYS A C 1
ATOM 743 O O . CYS A 1 95 ? 15.936 -6.365 -6.526 1.00 97.94 95 CYS A O 1
ATOM 745 N N . VAL A 1 96 ? 14.027 -6.054 -7.664 1.00 97.56 96 VAL A N 1
ATOM 746 C CA . VAL A 1 96 ? 13.878 -7.462 -8.078 1.00 97.56 96 VAL A CA 1
ATOM 747 C C . VAL A 1 96 ? 15.044 -8.011 -8.909 1.00 97.56 96 VAL A C 1
ATOM 749 O O . VAL A 1 96 ? 15.146 -9.225 -9.058 1.00 97.56 96 VAL A O 1
ATOM 752 N N . LEU A 1 97 ? 15.895 -7.145 -9.478 1.00 96.88 97 LEU A N 1
ATOM 753 C CA . LEU A 1 97 ? 17.000 -7.551 -10.352 1.00 96.88 97 LEU A CA 1
ATOM 754 C C . LEU A 1 97 ? 18.380 -7.407 -9.702 1.00 96.88 97 LEU A C 1
ATOM 756 O O . LEU A 1 97 ? 19.167 -8.343 -9.767 1.00 96.88 97 LEU A O 1
ATOM 760 N N . CYS A 1 98 ? 18.700 -6.245 -9.122 1.00 97.81 98 CYS A N 1
ATOM 761 C CA . CYS A 1 98 ? 20.017 -6.005 -8.517 1.00 97.81 98 CYS A CA 1
ATOM 762 C C . CYS A 1 98 ? 20.047 -6.203 -6.997 1.00 97.81 98 CYS A C 1
ATOM 764 O O . CYS A 1 98 ? 21.118 -6.119 -6.407 1.00 97.81 98 CYS A O 1
ATOM 766 N N . HIS A 1 99 ? 18.891 -6.431 -6.366 1.00 97.75 99 HIS A N 1
ATOM 767 C CA . HIS A 1 99 ? 18.742 -6.666 -4.925 1.00 97.75 99 HIS A CA 1
ATOM 768 C C . HIS A 1 99 ? 19.180 -5.515 -4.004 1.00 97.75 99 HIS A C 1
ATOM 770 O O . HIS A 1 99 ? 19.147 -5.656 -2.784 1.00 97.75 99 HIS A O 1
ATOM 776 N N . LEU A 1 100 ? 19.523 -4.349 -4.556 1.00 98.06 100 LEU A N 1
ATOM 777 C CA . LEU A 1 100 ? 19.799 -3.154 -3.760 1.00 98.06 100 LEU A CA 1
ATOM 778 C C . LEU A 1 100 ? 18.505 -2.592 -3.137 1.00 98.06 100 LEU A C 1
ATOM 780 O O . LEU A 1 100 ? 17.444 -2.701 -3.771 1.00 98.06 100 LEU A O 1
ATOM 784 N N . PRO A 1 101 ? 18.577 -1.970 -1.940 1.00 97.62 101 PRO A N 1
ATOM 785 C CA . PRO A 1 101 ? 17.441 -1.292 -1.318 1.00 97.62 101 PRO A CA 1
ATOM 786 C C . PRO A 1 101 ? 16.812 -0.271 -2.265 1.00 97.62 101 PRO A C 1
ATOM 788 O O . PRO A 1 101 ? 17.500 0.548 -2.875 1.00 97.62 101 PRO A O 1
ATOM 791 N N . ASN A 1 102 ? 15.497 -0.346 -2.431 1.00 95.81 102 ASN A N 1
ATOM 792 C CA . ASN A 1 102 ? 14.754 0.535 -3.324 1.00 95.81 102 ASN A CA 1
ATOM 793 C C . ASN A 1 102 ? 13.265 0.504 -2.957 1.00 95.81 102 ASN A C 1
ATOM 795 O O . ASN A 1 102 ? 12.793 -0.505 -2.441 1.00 95.81 102 ASN A O 1
ATOM 799 N N . ALA A 1 103 ? 12.530 1.587 -3.206 1.00 95.12 103 ALA A N 1
ATOM 800 C CA . ALA A 1 103 ? 11.093 1.685 -2.929 1.00 95.12 103 ALA A CA 1
ATOM 801 C C . ALA A 1 103 ? 10.274 2.156 -4.146 1.00 95.12 103 ALA A C 1
ATOM 803 O O . ALA A 1 103 ? 9.086 2.440 -4.009 1.00 95.12 103 ALA A O 1
ATOM 804 N N . GLU A 1 104 ? 10.892 2.247 -5.330 1.00 94.62 104 GLU A N 1
ATOM 805 C CA . GLU A 1 104 ? 10.192 2.565 -6.574 1.00 94.62 104 GLU A CA 1
ATOM 806 C C . GLU A 1 104 ? 9.353 1.357 -6.980 1.00 94.62 104 GLU A C 1
ATOM 808 O O . GLU A 1 104 ? 9.873 0.315 -7.393 1.00 94.62 104 GLU A O 1
ATOM 813 N N . LEU A 1 105 ? 8.043 1.501 -6.813 1.00 95.38 105 LEU A N 1
ATOM 814 C CA . LEU A 1 105 ? 7.076 0.470 -7.126 1.00 95.38 105 LEU A CA 1
ATOM 815 C C . LEU A 1 105 ? 6.507 0.692 -8.525 1.00 95.38 105 LEU A C 1
ATOM 817 O O . LEU A 1 105 ? 5.982 1.758 -8.835 1.00 95.38 105 LEU A O 1
ATOM 821 N N . HIS A 1 106 ? 6.544 -0.357 -9.334 1.00 94.25 106 HIS A N 1
ATOM 822 C CA . HIS A 1 106 ? 6.062 -0.369 -10.708 1.00 94.25 106 HIS A CA 1
ATOM 823 C C . HIS A 1 106 ? 5.010 -1.453 -10.888 1.00 94.25 106 HIS A C 1
ATOM 825 O O . HIS A 1 106 ? 5.024 -2.459 -10.178 1.00 94.25 106 HIS A O 1
ATOM 831 N N . ASN A 1 107 ? 4.127 -1.284 -11.869 1.00 94.31 107 ASN A N 1
ATOM 832 C CA . ASN A 1 107 ? 3.270 -2.366 -12.338 1.00 94.31 107 ASN A CA 1
ATOM 833 C C . ASN A 1 107 ? 3.902 -3.036 -13.565 1.00 94.31 107 ASN A C 1
ATOM 835 O O . ASN A 1 107 ? 4.470 -2.363 -14.424 1.00 94.31 107 ASN A O 1
ATOM 839 N N . CYS A 1 108 ? 3.832 -4.364 -13.635 1.00 95.56 108 CYS A N 1
ATOM 840 C CA . CYS A 1 108 ? 4.336 -5.127 -14.766 1.00 95.56 108 CYS A CA 1
ATOM 841 C C . CYS A 1 108 ? 3.589 -4.741 -16.048 1.00 95.56 108 CYS A C 1
ATOM 843 O O . CYS A 1 108 ? 2.368 -4.837 -16.107 1.00 95.56 108 CYS A O 1
ATOM 845 N N . ALA A 1 109 ? 4.330 -4.394 -17.099 1.00 95.31 109 ALA A N 1
ATOM 846 C CA . ALA A 1 109 ? 3.758 -4.049 -18.400 1.00 95.31 109 ALA A CA 1
ATOM 847 C C . ALA A 1 109 ? 2.988 -5.206 -19.070 1.00 95.31 109 ALA A C 1
ATOM 849 O O . ALA A 1 109 ? 2.162 -4.969 -19.950 1.00 95.31 109 ALA A O 1
ATOM 850 N N . LEU A 1 110 ? 3.245 -6.460 -18.673 1.00 96.12 110 LEU A N 1
ATOM 851 C CA . LEU A 1 110 ? 2.504 -7.612 -19.177 1.00 96.12 110 LEU A CA 1
ATOM 852 C C . LEU A 1 110 ? 1.142 -7.672 -18.476 1.00 96.12 110 LEU A C 1
ATOM 854 O O . LEU A 1 110 ? 1.062 -8.034 -17.301 1.00 96.12 110 LEU A O 1
ATOM 858 N N . THR A 1 111 ? 0.076 -7.364 -19.212 1.00 93.44 111 THR A N 1
ATOM 859 C CA . THR A 1 111 ? -1.298 -7.250 -18.688 1.00 93.44 111 THR A CA 1
ATOM 860 C C . THR A 1 111 ? -1.853 -8.553 -18.116 1.00 93.44 111 THR A C 1
ATOM 862 O O . THR A 1 111 ? -2.687 -8.522 -17.219 1.00 93.44 111 THR A O 1
ATOM 865 N N . THR A 1 112 ? -1.373 -9.710 -18.580 1.00 95.31 112 THR A N 1
ATOM 866 C CA . THR A 1 112 ? -1.725 -11.016 -17.996 1.00 95.31 112 THR A CA 1
ATOM 867 C C . THR A 1 112 ? -1.032 -11.273 -16.658 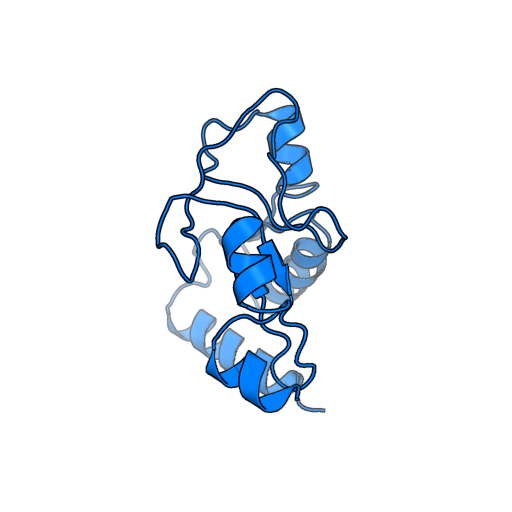1.00 95.31 112 THR A C 1
ATOM 869 O O . THR A 1 112 ? -1.452 -12.154 -15.910 1.00 95.31 112 THR A O 1
ATOM 872 N N . CYS A 1 113 ? 0.028 -10.521 -16.345 1.00 95.62 113 CYS A N 1
ATOM 873 C CA . CYS A 1 113 ? 0.737 -10.599 -15.077 1.00 95.62 113 CYS A CA 1
ATOM 874 C C . CYS A 1 113 ? 0.240 -9.557 -14.067 1.00 95.62 113 CYS A C 1
ATOM 876 O O . CYS A 1 113 ? 0.019 -9.939 -12.922 1.00 95.62 113 CYS A O 1
ATOM 878 N N . ASP A 1 114 ? 0.143 -8.278 -14.455 1.00 92.00 114 ASP A N 1
ATOM 879 C CA . ASP A 1 114 ? -0.388 -7.154 -13.645 1.00 92.00 114 ASP A CA 1
ATOM 880 C C . ASP A 1 114 ? 0.157 -7.070 -12.200 1.00 92.00 114 ASP A C 1
ATOM 882 O O . ASP A 1 114 ? -0.507 -6.668 -11.243 1.00 92.00 114 ASP A O 1
ATOM 886 N N . ARG A 1 115 ? 1.391 -7.542 -12.006 1.00 94.50 115 ARG A N 1
ATOM 887 C CA . ARG A 1 115 ? 2.022 -7.630 -10.690 1.00 94.50 115 ARG A CA 1
ATOM 888 C C . ARG A 1 115 ? 2.756 -6.334 -10.374 1.00 94.50 115 ARG A C 1
ATOM 890 O O . ARG A 1 115 ? 3.663 -5.956 -11.115 1.00 94.50 115 ARG A O 1
ATOM 897 N N . PHE A 1 116 ? 2.494 -5.775 -9.194 1.00 94.75 116 PHE A N 1
ATOM 898 C CA . PHE A 1 116 ? 3.348 -4.750 -8.595 1.00 94.75 116 PHE A CA 1
ATOM 899 C C . PHE A 1 116 ? 4.706 -5.315 -8.156 1.00 94.75 116 PHE A C 1
ATOM 901 O O . PHE A 1 116 ? 4.787 -6.388 -7.544 1.00 94.75 116 PHE A O 1
ATOM 908 N N . PHE A 1 117 ? 5.783 -4.595 -8.459 1.00 96.06 117 PHE A N 1
ATOM 909 C CA . PHE A 1 117 ? 7.152 -4.989 -8.138 1.00 96.06 117 PHE A CA 1
ATOM 910 C C . PHE A 1 117 ? 8.053 -3.775 -7.909 1.00 96.06 117 PHE A C 1
ATOM 912 O O . PHE A 1 117 ? 7.834 -2.714 -8.484 1.00 96.06 117 PHE A O 1
ATOM 919 N N . THR A 1 118 ? 9.090 -3.950 -7.093 1.00 97.12 118 THR A N 1
ATOM 920 C CA . THR A 1 118 ? 10.082 -2.904 -6.835 1.00 97.12 118 THR A CA 1
ATOM 921 C C . THR A 1 118 ? 11.251 -3.035 -7.803 1.00 97.12 118 THR A C 1
ATOM 923 O O . THR A 1 118 ? 11.859 -4.104 -7.905 1.00 97.12 118 THR A O 1
ATOM 926 N N . ALA A 1 119 ? 11.618 -1.961 -8.493 1.00 97.19 119 ALA A N 1
ATOM 927 C CA . ALA A 1 119 ? 12.812 -1.939 -9.330 1.00 97.19 119 ALA A CA 1
ATOM 928 C C . ALA A 1 119 ? 13.390 -0.532 -9.411 1.00 97.19 119 ALA A C 1
ATOM 930 O O . ALA A 1 119 ? 12.660 0.413 -9.684 1.00 97.19 119 ALA A O 1
ATOM 931 N N . CYS A 1 120 ? 14.712 -0.413 -9.261 1.00 96.75 120 CYS A N 1
ATOM 932 C CA . CYS A 1 120 ? 15.370 0.853 -9.553 1.00 96.75 120 CYS A CA 1
ATOM 933 C C . CYS A 1 120 ? 15.258 1.187 -11.047 1.00 96.75 120 CYS A C 1
ATOM 935 O O . CYS A 1 120 ? 15.231 0.282 -11.890 1.00 96.75 120 CYS A O 1
ATOM 937 N N . ASN A 1 121 ? 15.272 2.480 -11.369 1.00 95.50 121 ASN A N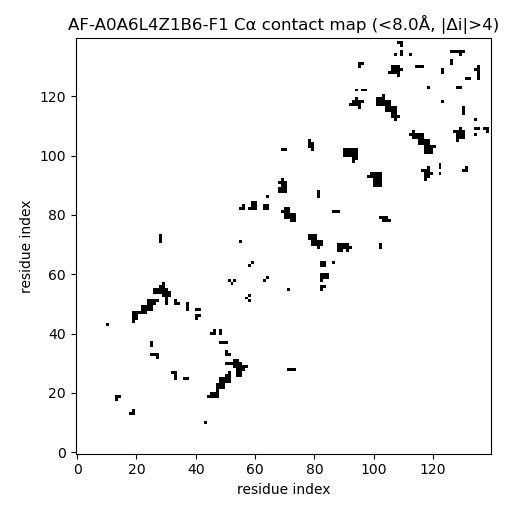 1
ATOM 938 C CA . ASN A 1 121 ? 15.185 3.001 -12.737 1.00 95.50 121 ASN A CA 1
ATOM 939 C C . ASN A 1 121 ? 16.057 2.261 -13.770 1.00 95.50 121 ASN A C 1
ATOM 941 O O . ASN A 1 121 ? 15.583 1.937 -14.860 1.00 95.50 121 ASN A O 1
ATOM 945 N N . GLU A 1 122 ? 17.306 1.927 -13.437 1.00 97.19 122 GLU A N 1
ATOM 946 C CA . GLU A 1 122 ? 18.199 1.213 -14.362 1.00 97.19 122 GLU A CA 1
ATOM 947 C C . GLU A 1 122 ? 17.737 -0.226 -14.629 1.00 97.19 122 GLU A C 1
ATOM 949 O O . GLU A 1 122 ? 17.655 -0.672 -15.776 1.00 97.19 122 GLU A O 1
ATOM 954 N N . CYS A 1 123 ? 17.343 -0.950 -13.581 1.00 97.56 123 CYS A N 1
ATOM 955 C CA . CYS A 1 123 ? 16.827 -2.309 -13.723 1.00 97.56 123 CYS A CA 1
ATOM 956 C C . CYS A 1 123 ? 15.453 -2.340 -14.404 1.00 97.56 123 CYS A C 1
ATOM 958 O O . CYS A 1 123 ? 15.171 -3.263 -15.168 1.00 97.56 123 CYS A O 1
ATOM 960 N N . PHE A 1 124 ? 14.614 -1.328 -14.178 1.00 96.25 124 PHE A N 1
ATOM 961 C CA . PHE A 1 124 ? 13.312 -1.195 -14.827 1.00 96.25 124 PHE A CA 1
ATOM 962 C C . PHE A 1 124 ? 13.446 -1.048 -16.352 1.00 96.25 124 PHE A C 1
ATOM 964 O O . PHE A 1 124 ? 12.741 -1.729 -17.106 1.00 96.25 124 PHE A O 1
ATOM 971 N N . LYS A 1 125 ? 14.423 -0.253 -16.816 1.00 96.38 125 LYS A N 1
ATOM 972 C CA . LYS A 1 125 ? 14.787 -0.146 -18.242 1.00 96.38 125 LYS A CA 1
ATOM 973 C C . LYS A 1 125 ? 15.271 -1.485 -18.802 1.00 96.38 125 LYS A C 1
ATOM 975 O O . LYS A 1 125 ? 14.808 -1.905 -19.862 1.00 96.38 125 LYS A O 1
ATOM 980 N N . ILE A 1 126 ? 16.143 -2.197 -18.077 1.00 96.19 126 ILE A N 1
ATOM 981 C CA . ILE A 1 126 ? 16.615 -3.538 -18.477 1.00 96.19 126 ILE A CA 1
ATOM 982 C C . ILE A 1 126 ? 15.438 -4.508 -18.609 1.00 96.19 126 ILE A C 1
ATOM 984 O O . ILE A 1 126 ? 15.388 -5.305 -19.546 1.00 96.19 126 ILE A O 1
ATOM 988 N N . LEU A 1 127 ? 14.467 -4.453 -17.704 1.00 96.00 127 LEU A N 1
ATOM 989 C CA . LEU A 1 127 ? 13.290 -5.315 -17.743 1.00 96.00 127 LEU A CA 1
ATOM 990 C C . LEU A 1 127 ? 12.216 -4.844 -18.733 1.00 96.00 127 LEU A C 1
ATOM 992 O O . LEU A 1 127 ? 11.216 -5.541 -18.888 1.00 96.00 127 LEU A O 1
ATOM 996 N N . LYS A 1 128 ? 12.415 -3.715 -19.428 1.00 95.88 128 LYS A N 1
ATOM 997 C CA . LYS A 1 128 ? 11.435 -3.108 -20.345 1.00 95.88 128 LYS A CA 1
ATOM 998 C C . LYS A 1 128 ? 10.040 -3.004 -19.710 1.00 95.88 128 LYS A C 1
ATOM 1000 O O . LYS A 1 128 ? 9.048 -3.413 -20.303 1.00 95.88 128 LYS A O 1
ATOM 1005 N N . GLY A 1 129 ? 9.978 -2.528 -18.468 1.00 95.12 129 GLY A N 1
ATOM 1006 C CA . GLY A 1 129 ? 8.714 -2.352 -17.747 1.00 95.12 129 GLY A CA 1
ATOM 1007 C C . GLY A 1 129 ? 8.142 -3.607 -17.077 1.00 95.12 129 GLY A C 1
ATOM 1008 O O . GLY A 1 129 ? 7.044 -3.568 -16.530 1.00 95.12 129 GLY A O 1
ATOM 1009 N N . CYS A 1 130 ? 8.849 -4.736 -17.105 1.00 97.06 130 CYS A N 1
ATOM 1010 C CA . CYS A 1 130 ? 8.336 -6.010 -16.597 1.00 97.06 130 CYS A CA 1
ATOM 1011 C C . CYS A 1 130 ? 8.863 -6.356 -15.208 1.00 97.06 130 CYS A C 1
ATOM 1013 O O . CYS A 1 130 ? 9.973 -5.988 -14.846 1.00 97.06 130 CYS A O 1
ATOM 1015 N N . CYS A 1 131 ? 8.134 -7.194 -14.473 1.00 96.75 131 CYS A N 1
ATOM 1016 C CA . CYS A 1 131 ? 8.586 -7.684 -13.169 1.00 96.75 131 CYS A CA 1
ATOM 1017 C C . CYS A 1 131 ? 9.686 -8.762 -13.245 1.00 96.75 131 CYS A C 1
ATOM 1019 O O . CYS A 1 131 ? 10.271 -9.119 -12.226 1.00 96.75 131 CYS A O 1
ATOM 1021 N N . SER A 1 132 ? 9.949 -9.335 -14.428 1.00 95.94 132 SER A N 1
ATOM 1022 C CA . SER A 1 132 ? 10.930 -10.412 -14.610 1.00 95.94 132 SER A CA 1
ATOM 1023 C C . SER A 1 132 ? 11.369 -10.575 -16.069 1.00 95.94 132 SER A C 1
ATOM 1025 O O . SER A 1 132 ? 10.687 -10.119 -16.990 1.00 95.94 132 SER A O 1
ATOM 1027 N N . LYS A 1 133 ? 12.481 -11.297 -16.288 1.00 95.25 133 LYS A N 1
ATOM 1028 C CA . LYS A 1 133 ? 12.946 -11.693 -17.632 1.00 95.25 133 LYS A CA 1
ATOM 1029 C C . LYS A 1 133 ? 11.916 -12.549 -18.379 1.00 95.25 133 LYS A C 1
ATOM 1031 O O . LYS A 1 133 ? 11.786 -12.395 -19.586 1.00 95.25 133 LYS A O 1
ATOM 1036 N N . ARG A 1 134 ? 11.173 -13.403 -17.660 1.00 95.88 134 ARG A N 1
ATOM 1037 C CA . ARG A 1 134 ? 10.082 -14.211 -18.225 1.00 95.88 134 ARG A CA 1
ATOM 1038 C C . ARG A 1 134 ? 8.987 -13.313 -18.794 1.00 95.88 134 ARG A C 1
ATOM 1040 O O . ARG A 1 134 ? 8.716 -13.381 -19.982 1.00 95.88 134 ARG A O 1
ATOM 1047 N N . CYS A 1 135 ? 8.432 -12.419 -17.971 1.00 96.50 135 CYS A N 1
ATOM 1048 C CA . CYS A 1 135 ? 7.374 -11.505 -18.414 1.00 96.50 135 CYS A CA 1
ATOM 1049 C C . CYS A 1 135 ? 7.842 -10.607 -19.569 1.00 96.50 135 CYS A C 1
ATOM 1051 O O . CYS A 1 135 ? 7.080 -10.357 -20.493 1.00 96.50 135 CYS A O 1
ATOM 1053 N N . ARG A 1 136 ? 9.112 -10.178 -19.553 1.00 94.88 136 ARG A N 1
ATOM 1054 C CA . ARG A 1 136 ? 9.715 -9.436 -20.668 1.00 94.88 136 ARG A CA 1
ATOM 1055 C C . ARG A 1 136 ? 9.726 -10.239 -21.974 1.00 94.88 136 ARG A C 1
ATOM 1057 O O . ARG A 1 136 ? 9.526 -9.644 -23.024 1.00 94.88 136 ARG A O 1
ATOM 1064 N N . GLY A 1 137 ? 9.994 -11.544 -21.921 1.00 95.19 137 GLY A N 1
ATOM 1065 C CA . GLY A 1 137 ? 9.982 -12.423 -23.098 1.00 95.19 137 GLY A CA 1
ATOM 1066 C C . GLY A 1 137 ? 8.580 -12.767 -23.612 1.00 95.19 137 GLY A C 1
ATOM 1067 O O . GLY A 1 137 ? 8.445 -13.184 -24.751 1.00 95.19 137 GLY A O 1
ATOM 1068 N N . GLU A 1 138 ? 7.542 -12.583 -22.795 1.00 94.12 138 GLU A N 1
ATOM 1069 C CA . GLU A 1 138 ? 6.134 -12.784 -23.183 1.00 94.12 138 GLU A CA 1
ATOM 1070 C C . GLU A 1 138 ? 5.486 -11.517 -23.771 1.00 94.12 138 GLU A C 1
ATOM 1072 O O . GLU A 1 138 ? 4.379 -11.575 -24.293 1.00 94.12 138 GLU A O 1
ATOM 1077 N N . LEU A 1 139 ? 6.162 -10.370 -23.672 1.00 84.94 139 LEU A N 1
ATOM 1078 C CA . LEU A 1 139 ? 5.722 -9.088 -24.234 1.00 84.94 139 LEU A CA 1
ATOM 1079 C C . LEU A 1 139 ? 6.165 -8.866 -25.687 1.00 84.94 139 LEU A C 1
ATOM 1081 O O . LEU A 1 139 ? 5.684 -7.925 -26.315 1.00 84.94 139 LEU A O 1
ATOM 1085 N N . SER A 1 140 ? 7.129 -9.660 -26.166 1.00 62.59 140 SER A N 1
ATOM 1086 C CA . SER A 1 140 ? 7.730 -9.565 -27.505 1.00 62.59 140 SER A CA 1
ATOM 1087 C C . SER A 1 140 ? 6.941 -10.288 -28.580 1.00 62.59 140 SER A C 1
ATOM 1089 O O . SER A 1 140 ? 6.484 -11.414 -28.289 1.00 62.59 140 SER A O 1
#

Mean predicted aligned error: 6.04 Å

Sequence (140 aa):
IKNENINKNLINNLKNSNNKNKKIILYCTGGVRCEKASAFLKENGFNDVYQLHGGILTYGKECGNAHWEGKCFVFDTRGAIDIDPNSQSEPITQCVLCHLPNAELHNCALTTCDRFFTACNECFKILKGCCSKRCRGELS

pLDDT: mean 90.07, std 11.75, range [39.28, 98.06]

Nearest PDB structures (foldseek):
  3hix-assembly3_C  TM=7.226E-01  e=2.352E-02  Nostoc sp. PCC 7120 = FACHB-418
  6mxv-assembly1_A  TM=7.732E-01  e=1.353E-01  Francisella tularensis subsp. tularensis SCHU S4
  3k9r-assembly1_C-2  TM=7.444E-01  e=1.754E-01  Nostoc sp. PCC 7120 = FACHB-418
  3hix-assembly1_A  TM=7.173E-01  e=1.644E-01  Nostoc sp. PCC 7120 = FACHB-418

Solvent-accessible surface area (backbone atoms only — not comparable to full-atom values): 7982 Å² total; per-residue (Å²): 135,75,61,64,65,55,52,50,52,54,50,50,56,48,55,73,68,70,44,44,84,42,82,41,80,36,71,37,59,61,19,68,69,32,57,58,50,50,53,55,41,43,77,70,62,32,77,49,67,48,62,44,75,53,6,50,49,41,44,10,68,76,69,42,47,90,93,59,80,31,58,46,70,47,102,55,96,71,24,40,39,53,43,18,90,91,54,84,60,61,53,80,42,41,13,75,80,82,62,47,76,28,59,49,47,42,62,21,67,38,76,93,66,61,40,76,37,34,36,46,72,71,53,31,60,75,26,69,44,24,72,36,74,66,50,39,62,70,70,107